Protein AF-A0A519LWC8-F1 (afdb_monomer)

pLDDT: mean 80.23, std 14.18, range [42.97, 94.75]

Nearest PDB structures (foldseek):
  3vfz-assembly3_A  TM=8.783E-01  e=9.410E-02  Mycobacterium tuberculosis
  8x6g-assembly1_H  TM=7.967E-01  e=3.287E-01  Staphylococcus aureus
  1or7-assembly3_B  TM=4.790E-01  e=1.181E-01  Escherichia coli
  2h27-assembly2_D  TM=7.907E-01  e=8.640E-01  Escherichia coli K-12
  1s7o-assembly1_C  TM=7.936E-01  e=2.145E+00  Streptococcus pyogenes serotype M3

Secondary structure (DSSP, 8-state):
--HHHHHHHHHHHHGGG--GGG--HHHHHHHHHHHHHHHHHHHHHHHHHHHHHHHHHHHTSPPPHHHHHHHHHHHHHHGGGS-HHHHHHHHHHHTS---HHHHHHHHTS-HHHHHHHHHHHHHHHHHHT-

Sequence (130 aa):
QDITQEIYLRIHRYVVSFDREKGNAMTWIRSIAHNCISTHFSIQRTLDKLSEEEYLREMAQPMDANDKLFYEEMIFQFQGYLNVDELEILVGRLITESSFKEIGIQKGINADHARQKFSRIMKKIKRLRK

Structure (mmCIF, N/CA/C/O backbone):
data_AF-A0A519LWC8-F1
#
_entry.id   AF-A0A519LWC8-F1
#
loop_
_atom_site.group_PDB
_atom_site.id
_atom_site.type_symbol
_atom_site.label_atom_id
_atom_site.label_alt_id
_atom_site.label_comp_id
_atom_site.label_asym_id
_atom_site.label_entity_id
_atom_site.label_seq_id
_atom_site.pdbx_PDB_ins_code
_atom_site.Cartn_x
_atom_site.Cartn_y
_atom_site.Cartn_z
_atom_site.occupancy
_atom_site.B_iso_or_equiv
_atom_site.auth_seq_id
_atom_site.auth_comp_id
_atom_site.auth_asym_id
_atom_site.auth_atom_id
_atom_site.pdbx_PDB_model_num
ATOM 1 N N . GLN A 1 1 ? 16.665 10.665 -4.738 1.00 48.25 1 GLN A N 1
ATOM 2 C CA . GLN A 1 1 ? 17.665 11.171 -5.702 1.00 48.25 1 GLN A CA 1
ATOM 3 C C . GLN A 1 1 ? 17.011 11.279 -7.068 1.00 48.25 1 GLN A C 1
ATOM 5 O O . GLN A 1 1 ? 16.164 10.452 -7.388 1.00 48.25 1 GLN A O 1
ATOM 10 N N . ASP A 1 2 ? 17.329 12.351 -7.791 1.00 75.38 2 ASP A N 1
ATOM 11 C CA . ASP A 1 2 ? 16.534 12.895 -8.894 1.00 75.38 2 ASP A CA 1
ATOM 12 C C . ASP A 1 2 ? 16.568 12.034 -10.160 1.00 75.38 2 ASP A C 1
ATOM 14 O O . ASP A 1 2 ? 17.618 11.875 -10.779 1.00 75.38 2 ASP A O 1
ATOM 18 N N . ILE A 1 3 ? 15.400 11.569 -10.618 1.00 84.31 3 ILE A N 1
ATOM 19 C CA . ILE A 1 3 ? 15.203 10.916 -11.930 1.00 84.31 3 ILE A CA 1
ATOM 20 C C . ILE A 1 3 ? 15.833 11.753 -13.059 1.00 84.31 3 ILE A C 1
ATOM 22 O O . ILE A 1 3 ? 16.353 11.209 -14.030 1.00 84.31 3 ILE A O 1
ATOM 26 N N . THR A 1 4 ? 15.850 13.078 -12.907 1.00 89.00 4 THR A N 1
ATOM 27 C CA . THR A 1 4 ? 16.507 14.028 -13.810 1.00 89.00 4 THR A CA 1
ATOM 28 C C . THR A 1 4 ? 18.003 13.748 -13.995 1.00 89.00 4 THR A C 1
ATOM 30 O O . THR A 1 4 ? 18.498 13.833 -15.117 1.00 89.00 4 THR A O 1
ATOM 33 N N . GLN A 1 5 ? 18.726 13.365 -12.934 1.00 90.06 5 GLN A N 1
ATOM 34 C CA . GLN A 1 5 ? 20.151 13.017 -13.015 1.00 90.06 5 GLN A CA 1
ATOM 35 C C . GLN A 1 5 ? 20.362 11.714 -13.795 1.00 90.06 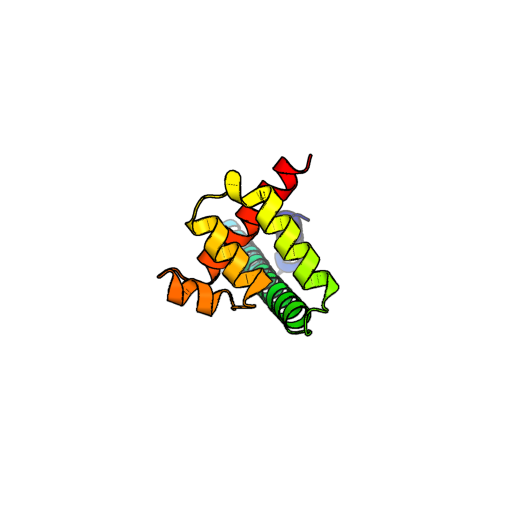5 GLN A C 1
ATOM 37 O O . GLN A 1 5 ? 21.234 11.651 -14.658 1.00 90.06 5 GLN A O 1
ATOM 42 N N . GLU A 1 6 ? 19.527 10.700 -13.563 1.00 86.44 6 GLU A N 1
ATOM 43 C CA . GLU A 1 6 ? 19.570 9.434 -14.310 1.00 86.44 6 GLU A CA 1
ATOM 44 C C . GLU A 1 6 ? 19.256 9.648 -15.800 1.00 86.44 6 GLU A C 1
ATOM 46 O O . GLU A 1 6 ? 19.935 9.107 -16.673 1.00 86.44 6 GLU A O 1
ATOM 51 N N . ILE A 1 7 ? 18.262 10.487 -16.112 1.00 91.19 7 ILE A N 1
ATOM 52 C CA . ILE A 1 7 ? 17.946 10.878 -17.492 1.00 91.19 7 ILE A CA 1
ATOM 53 C C . ILE A 1 7 ? 19.158 11.553 -18.141 1.00 91.19 7 ILE A C 1
ATOM 55 O O . ILE A 1 7 ? 19.556 11.156 -19.235 1.00 91.19 7 ILE A O 1
ATOM 59 N N . TYR A 1 8 ? 19.772 12.523 -17.461 1.00 94.31 8 TYR A N 1
ATOM 60 C CA . TYR A 1 8 ? 20.954 13.225 -17.962 1.00 94.31 8 TYR A CA 1
ATOM 61 C C . TYR A 1 8 ? 22.125 12.270 -18.238 1.00 94.31 8 TYR A C 1
ATOM 63 O O . TYR A 1 8 ? 22.716 12.305 -19.319 1.00 94.31 8 TYR A O 1
ATOM 71 N N . LEU A 1 9 ? 22.416 11.357 -17.307 1.00 92.88 9 LEU A N 1
ATOM 72 C CA . LEU A 1 9 ? 23.475 10.358 -17.467 1.00 92.88 9 LEU A CA 1
ATOM 73 C C . LEU A 1 9 ? 23.212 9.417 -18.647 1.00 92.88 9 LEU A C 1
ATOM 75 O O . LEU A 1 9 ? 24.143 9.086 -19.384 1.00 92.88 9 LEU A O 1
ATOM 79 N N . ARG A 1 10 ? 21.958 9.002 -18.869 1.00 86.38 10 ARG A N 1
ATOM 80 C CA . ARG A 1 10 ? 21.600 8.165 -20.025 1.00 86.38 10 ARG A CA 1
ATOM 81 C C . ARG A 1 10 ? 21.676 8.915 -21.341 1.00 86.38 10 ARG A C 1
ATOM 83 O O . ARG A 1 10 ? 22.173 8.349 -22.310 1.00 86.38 10 ARG A O 1
ATOM 90 N N . ILE A 1 11 ? 21.238 10.170 -21.377 1.00 93.56 11 ILE A N 1
ATOM 91 C CA . ILE A 1 11 ? 21.408 11.023 -22.557 1.00 93.56 11 ILE A CA 1
ATOM 92 C C . ILE A 1 11 ? 22.893 11.102 -22.907 1.00 93.56 11 ILE A C 1
ATOM 94 O O . ILE A 1 11 ? 23.259 10.786 -24.032 1.00 93.56 11 ILE A O 1
ATOM 98 N N . HIS A 1 12 ? 23.754 11.424 -21.937 1.00 94.62 12 HIS A N 1
ATOM 99 C CA . HIS A 1 12 ? 25.197 11.503 -22.163 1.00 94.62 12 HIS A CA 1
ATOM 100 C C . HIS A 1 12 ? 25.792 10.162 -22.622 1.00 94.62 12 HIS A C 1
ATOM 102 O O . HIS A 1 12 ? 26.590 10.119 -23.553 1.00 94.62 12 HIS A O 1
ATOM 108 N N . ARG A 1 13 ? 25.380 9.045 -22.009 1.00 90.69 13 ARG A N 1
ATOM 109 C CA . ARG A 1 13 ? 25.858 7.699 -22.363 1.00 90.69 13 ARG A CA 1
ATOM 110 C C . ARG A 1 13 ? 25.495 7.293 -23.791 1.00 90.69 13 ARG A C 1
ATOM 112 O O . ARG A 1 13 ? 26.296 6.643 -24.454 1.00 90.69 13 ARG A O 1
ATOM 119 N N . TYR A 1 14 ? 24.294 7.639 -24.244 1.00 91.19 14 TYR A N 1
ATOM 120 C CA . TYR A 1 14 ? 23.765 7.195 -25.533 1.00 91.19 14 TYR A CA 1
ATOM 121 C C . TYR A 1 14 ? 23.813 8.274 -26.617 1.00 91.19 14 TYR A C 1
ATOM 123 O O . TYR A 1 14 ? 23.368 8.028 -27.728 1.00 91.19 14 TYR A O 1
ATOM 131 N N . VAL A 1 15 ? 24.379 9.456 -26.352 1.00 93.62 15 VAL A N 1
ATOM 132 C CA . VAL A 1 15 ? 24.400 10.562 -27.328 1.00 93.62 15 VAL A CA 1
ATOM 133 C C . VAL A 1 15 ? 25.061 10.170 -28.652 1.00 93.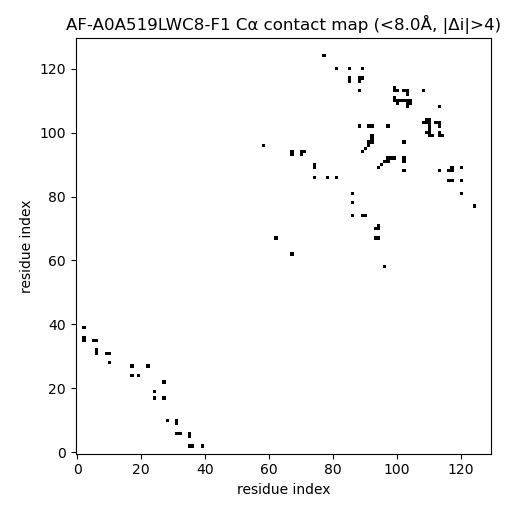62 15 VAL A C 1
ATOM 135 O O . VAL A 1 15 ? 24.621 10.603 -29.711 1.00 93.62 15 VAL A O 1
ATOM 138 N N . VAL A 1 16 ? 26.062 9.287 -28.607 1.00 93.69 16 VAL A N 1
ATOM 139 C CA . VAL A 1 16 ? 26.759 8.769 -29.795 1.00 93.69 16 VAL A CA 1
ATOM 140 C C . VAL A 1 16 ? 25.896 7.852 -30.664 1.00 93.69 16 VAL A C 1
ATOM 142 O O . VAL A 1 16 ? 26.221 7.650 -31.828 1.00 93.69 16 VAL A O 1
ATOM 145 N N . SER A 1 17 ? 24.805 7.294 -30.127 1.00 90.06 17 SER A N 1
ATOM 146 C CA . SER A 1 17 ? 23.861 6.460 -30.879 1.00 90.06 17 SER A CA 1
ATOM 147 C C . SER A 1 17 ? 22.652 7.237 -31.403 1.00 90.06 17 SER A C 1
ATOM 149 O O . SER A 1 17 ? 21.766 6.640 -32.019 1.00 90.06 17 SER A O 1
ATOM 151 N N . PHE A 1 18 ? 22.595 8.554 -31.174 1.00 93.69 18 PHE A N 1
ATOM 152 C CA . PHE A 1 18 ? 21.556 9.394 -31.750 1.00 93.69 18 PHE A CA 1
ATOM 153 C C . PHE A 1 18 ? 21.754 9.526 -33.264 1.00 93.69 18 PHE A C 1
ATOM 155 O O . PHE A 1 18 ? 22.769 10.029 -33.743 1.00 93.69 18 PHE A O 1
ATOM 162 N N . ASP A 1 19 ? 20.738 9.098 -34.003 1.00 92.06 19 ASP A N 1
ATOM 163 C CA . ASP A 1 19 ? 20.695 9.133 -35.458 1.00 92.06 19 ASP A CA 1
ATOM 164 C C . ASP A 1 19 ? 19.752 10.251 -35.915 1.00 92.06 19 ASP A C 1
ATOM 166 O O . ASP A 1 19 ? 18.537 10.185 -35.699 1.00 92.06 19 ASP A O 1
ATOM 170 N N . ARG A 1 20 ? 20.324 11.285 -36.541 1.00 90.44 20 ARG A N 1
ATOM 171 C CA . ARG A 1 20 ? 19.590 12.471 -37.009 1.00 90.44 20 ARG A CA 1
ATOM 172 C C . ARG A 1 20 ? 18.611 12.154 -38.136 1.00 90.44 20 ARG A C 1
ATOM 174 O O . ARG A 1 20 ? 17.609 12.854 -38.257 1.00 90.44 20 ARG A O 1
ATOM 181 N N . GLU A 1 21 ? 18.855 11.092 -38.900 1.00 93.00 21 GLU A N 1
ATOM 182 C CA . GLU A 1 21 ? 17.977 10.669 -39.995 1.00 93.00 21 GLU A CA 1
ATOM 183 C C . GLU A 1 21 ? 16.707 9.977 -39.470 1.00 93.00 21 GLU A C 1
ATOM 185 O O . GLU A 1 21 ? 15.677 9.950 -40.141 1.00 93.00 21 GLU A O 1
ATOM 190 N N . LYS A 1 22 ? 16.742 9.447 -38.237 1.00 85.44 22 LYS A N 1
ATOM 191 C CA . LYS A 1 22 ? 15.605 8.753 -37.602 1.00 85.44 22 LYS A CA 1
ATOM 192 C C . LYS A 1 22 ? 14.682 9.667 -36.795 1.00 85.44 22 LYS A C 1
ATOM 194 O O . LYS A 1 22 ? 13.623 9.216 -36.356 1.00 85.44 22 LYS A O 1
ATOM 199 N N . GLY A 1 23 ? 15.050 10.930 -36.579 1.00 88.06 23 GLY A N 1
ATOM 200 C CA . GLY A 1 23 ? 14.197 11.903 -35.899 1.00 88.06 23 GLY A CA 1
ATOM 201 C C . GLY A 1 23 ? 14.956 13.015 -35.180 1.00 88.06 23 GLY A C 1
ATOM 202 O O . GLY A 1 23 ? 16.181 13.081 -35.176 1.00 88.06 23 GLY A O 1
ATOM 203 N N . ASN A 1 24 ? 14.204 13.915 -34.538 1.00 94.06 24 ASN A N 1
ATOM 204 C CA . ASN A 1 24 ? 14.790 15.042 -33.814 1.00 94.06 24 ASN A CA 1
ATOM 205 C C . ASN A 1 24 ? 15.278 14.650 -32.403 1.00 94.06 24 ASN A C 1
ATOM 207 O O . ASN A 1 24 ? 14.755 13.732 -31.761 1.00 94.06 24 ASN A O 1
ATOM 211 N N . ALA A 1 25 ? 16.257 15.405 -31.899 1.00 91.44 25 ALA A N 1
ATOM 212 C CA . ALA A 1 25 ? 16.909 15.142 -30.617 1.00 91.44 25 ALA A CA 1
ATOM 213 C C . ALA A 1 25 ? 15.951 15.214 -29.416 1.00 91.44 25 ALA A C 1
ATOM 215 O O . ALA A 1 25 ? 16.092 14.437 -28.476 1.00 91.44 25 ALA A O 1
ATOM 216 N N . MET A 1 26 ? 14.951 16.101 -29.446 1.00 94.75 26 MET A N 1
ATOM 217 C CA . MET A 1 26 ? 13.984 16.237 -28.352 1.00 94.75 26 MET A CA 1
ATOM 218 C C . MET A 1 26 ? 13.080 15.013 -28.227 1.00 94.75 26 MET A C 1
ATOM 220 O O . MET A 1 26 ? 12.809 14.565 -27.114 1.00 94.75 26 MET A O 1
ATOM 224 N N . THR A 1 27 ? 12.646 14.434 -29.347 1.00 92.00 27 THR A N 1
ATOM 225 C CA . THR A 1 27 ? 11.875 13.187 -29.353 1.00 92.00 27 THR A CA 1
ATOM 226 C C . THR A 1 27 ? 12.711 12.040 -28.789 1.00 92.00 27 THR A C 1
ATOM 228 O O . THR A 1 27 ? 12.226 11.295 -27.942 1.00 92.00 27 THR A O 1
ATOM 231 N N . TRP A 1 28 ? 13.985 11.940 -29.175 1.00 92.25 28 TRP A N 1
ATOM 232 C CA . TRP A 1 28 ? 14.900 10.920 -28.655 1.00 92.25 28 TRP A CA 1
ATOM 233 C C . TRP A 1 28 ? 15.167 11.073 -27.144 1.00 92.25 28 TRP A C 1
ATOM 235 O O . TRP A 1 28 ? 15.039 10.109 -26.386 1.00 92.25 28 TRP A O 1
ATOM 245 N N . ILE A 1 29 ? 15.428 12.298 -26.677 1.00 92.69 29 ILE A N 1
ATOM 246 C CA . ILE A 1 29 ? 15.562 12.629 -25.248 1.00 92.69 29 ILE A CA 1
ATOM 247 C C . ILE A 1 29 ? 14.278 12.285 -24.485 1.00 92.69 29 ILE A C 1
ATOM 249 O O . ILE A 1 29 ? 14.332 11.684 -23.410 1.00 92.69 29 ILE A O 1
ATOM 253 N N . ARG A 1 30 ? 13.109 12.618 -25.047 1.00 93.38 30 ARG A N 1
ATOM 254 C CA . ARG A 1 30 ? 11.807 12.296 -24.453 1.00 93.38 30 ARG A CA 1
ATOM 255 C C . ARG A 1 30 ? 11.617 10.789 -24.298 1.00 93.38 30 ARG A C 1
ATOM 257 O O . ARG A 1 30 ? 11.089 10.368 -23.272 1.00 93.38 30 ARG A O 1
ATOM 264 N N . SER A 1 31 ? 12.059 9.980 -25.259 1.00 91.06 31 SER A N 1
ATOM 265 C CA . 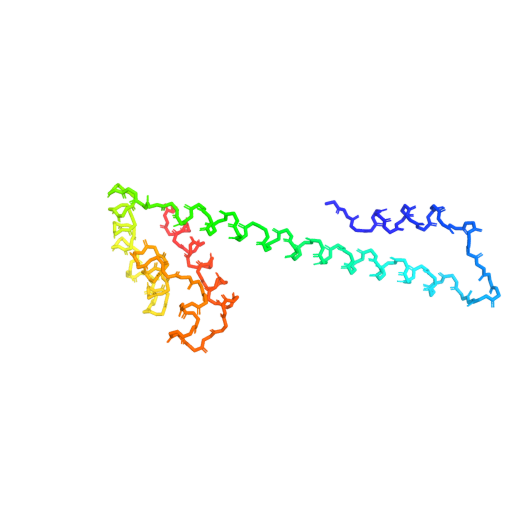SER A 1 31 ? 12.006 8.517 -25.155 1.00 91.06 31 SER A CA 1
ATOM 266 C C . SER A 1 31 ? 12.869 7.993 -24.005 1.00 91.06 31 SER A C 1
ATOM 268 O O . SER A 1 31 ? 12.415 7.148 -23.234 1.00 91.06 31 SER A O 1
ATOM 270 N N . ILE A 1 32 ? 14.080 8.534 -23.827 1.00 84.75 32 ILE A N 1
ATOM 271 C CA . ILE A 1 32 ? 14.943 8.196 -22.683 1.00 84.75 32 ILE A CA 1
ATOM 272 C C . ILE A 1 32 ? 14.256 8.582 -21.368 1.00 84.75 32 ILE A C 1
ATOM 274 O O . ILE A 1 32 ? 14.159 7.756 -20.460 1.00 84.75 32 ILE A O 1
ATOM 278 N N . ALA A 1 33 ? 13.724 9.803 -21.285 1.00 88.81 33 ALA A N 1
ATOM 279 C CA . ALA A 1 33 ? 13.020 10.293 -20.105 1.00 88.81 33 ALA A CA 1
ATOM 280 C C . ALA A 1 33 ? 11.806 9.427 -19.747 1.00 88.81 33 ALA A C 1
ATOM 282 O O . ALA A 1 33 ? 11.656 9.015 -18.598 1.00 88.81 33 ALA A O 1
ATOM 283 N N . HIS A 1 34 ? 10.973 9.096 -20.735 1.00 84.44 34 HIS A N 1
ATOM 284 C CA . HIS A 1 34 ? 9.802 8.245 -20.552 1.00 84.44 34 HIS A CA 1
ATOM 285 C C . HIS A 1 34 ? 10.180 6.868 -19.996 1.00 84.44 34 HIS A C 1
ATOM 287 O O . HIS A 1 34 ? 9.569 6.403 -19.035 1.00 84.44 34 HIS A O 1
ATOM 293 N N . ASN A 1 35 ? 11.229 6.250 -20.542 1.00 84.50 35 ASN A N 1
ATOM 294 C CA . ASN A 1 35 ? 11.703 4.947 -20.083 1.00 84.50 35 ASN A CA 1
ATOM 295 C C . ASN A 1 35 ? 12.244 5.003 -18.649 1.00 84.50 35 ASN A C 1
ATOM 297 O O . ASN A 1 35 ? 11.919 4.127 -17.845 1.00 84.50 35 ASN A O 1
ATOM 301 N N . CYS A 1 36 ? 13.021 6.035 -18.303 1.00 80.62 36 CYS A N 1
ATOM 302 C CA . CYS A 1 36 ? 13.517 6.232 -16.938 1.00 80.62 36 CYS A CA 1
ATOM 303 C C . CYS A 1 36 ? 12.370 6.403 -15.939 1.00 80.62 36 CYS A C 1
ATOM 305 O O . CYS A 1 36 ? 12.355 5.745 -14.903 1.00 80.62 36 CYS A O 1
ATOM 307 N N . ILE A 1 37 ? 11.389 7.242 -16.272 1.00 82.94 37 ILE A N 1
ATOM 308 C CA . ILE A 1 37 ? 10.220 7.508 -15.430 1.00 82.94 37 ILE A CA 1
ATOM 309 C C . ILE A 1 37 ? 9.370 6.241 -15.259 1.00 82.94 37 ILE A C 1
ATOM 311 O O . ILE A 1 37 ? 9.025 5.877 -14.136 1.00 82.94 37 ILE A O 1
ATOM 315 N N . SER A 1 38 ? 9.066 5.541 -16.355 1.00 74.62 38 SER A N 1
ATOM 316 C CA . SER A 1 38 ? 8.281 4.301 -16.333 1.00 74.62 38 SER A CA 1
ATOM 317 C C . SER A 1 38 ? 8.957 3.227 -15.478 1.00 74.62 38 SER A C 1
ATOM 319 O O . SER A 1 38 ? 8.330 2.640 -14.594 1.00 74.62 38 SER A O 1
ATOM 321 N N . THR A 1 39 ? 10.266 3.041 -15.671 1.00 72.56 39 THR A N 1
ATOM 322 C CA . THR A 1 39 ? 11.073 2.095 -14.892 1.00 72.56 39 THR A CA 1
ATOM 323 C C . THR A 1 39 ? 11.091 2.477 -13.415 1.00 72.56 39 THR A C 1
ATOM 325 O O . THR A 1 39 ? 10.843 1.625 -12.567 1.00 72.56 39 THR A O 1
ATOM 328 N N . HIS A 1 40 ? 11.311 3.754 -13.094 1.00 75.69 40 HIS A N 1
ATOM 329 C CA . HIS A 1 40 ? 11.336 4.241 -11.717 1.00 75.69 40 HIS A CA 1
ATOM 330 C C . HIS A 1 40 ? 10.011 3.977 -10.991 1.00 75.69 40 HIS A C 1
ATOM 332 O O . HIS A 1 40 ? 10.006 3.379 -9.919 1.00 75.69 40 HIS A O 1
ATOM 338 N N . PHE A 1 41 ? 8.875 4.332 -11.597 1.00 72.12 41 PHE A N 1
ATOM 339 C CA . PHE A 1 41 ? 7.562 4.073 -10.999 1.00 72.12 41 PHE A CA 1
ATOM 340 C C . PHE A 1 41 ? 7.167 2.593 -11.002 1.00 72.12 41 PHE A C 1
ATOM 342 O O . PHE A 1 41 ? 6.343 2.177 -10.188 1.00 72.12 41 PHE A O 1
ATOM 349 N N . SER A 1 42 ? 7.703 1.779 -11.913 1.00 62.81 42 SER A N 1
ATOM 350 C CA . SER A 1 42 ? 7.519 0.327 -11.867 1.00 62.81 42 SER A CA 1
ATOM 351 C C . SER A 1 42 ? 8.284 -0.284 -10.696 1.00 62.81 42 SER A C 1
ATOM 353 O O . SER A 1 42 ? 7.705 -1.049 -9.935 1.00 62.81 42 SER A O 1
ATOM 355 N N . ILE A 1 43 ? 9.555 0.088 -10.524 1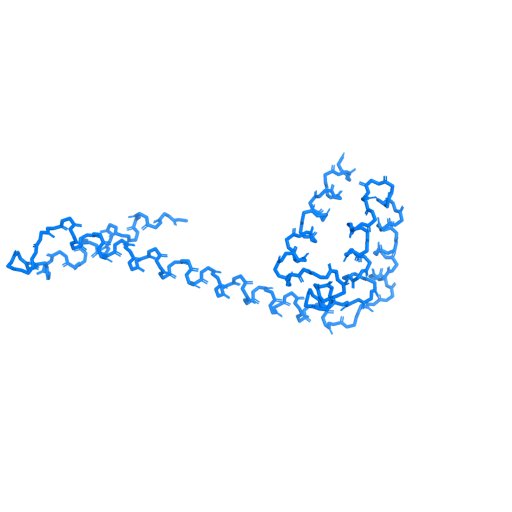.00 66.19 43 ILE A N 1
ATOM 356 C CA . ILE A 1 43 ? 10.399 -0.379 -9.419 1.00 66.19 43 ILE A CA 1
ATOM 357 C C . ILE A 1 43 ? 9.822 0.090 -8.087 1.00 66.19 43 ILE A C 1
ATOM 359 O O . ILE A 1 43 ? 9.668 -0.732 -7.194 1.00 66.19 43 ILE A O 1
ATOM 363 N N . GLN A 1 44 ? 9.419 1.359 -7.973 1.00 68.56 44 GLN A N 1
ATOM 364 C CA . GLN A 1 44 ? 8.788 1.872 -6.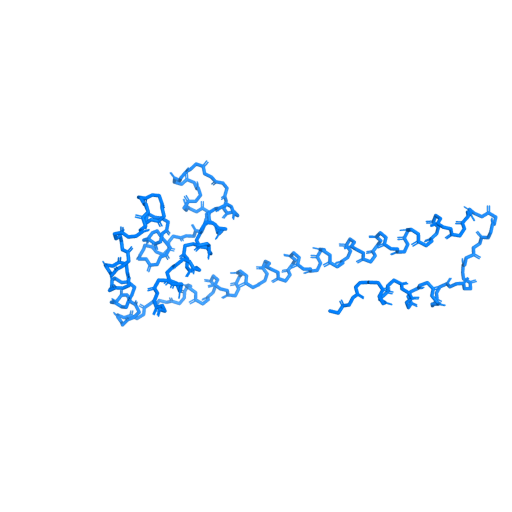758 1.00 68.56 44 GLN A CA 1
ATOM 365 C C . GLN A 1 44 ? 7.522 1.082 -6.411 1.00 68.56 44 GLN A C 1
ATOM 367 O O . GLN A 1 44 ? 7.388 0.624 -5.288 1.00 68.56 44 GLN A O 1
ATOM 372 N N . ARG A 1 45 ? 6.638 0.821 -7.385 1.00 64.44 45 ARG A N 1
ATOM 373 C CA . ARG A 1 45 ? 5.441 -0.007 -7.155 1.00 64.44 45 ARG A CA 1
ATOM 374 C C . ARG A 1 45 ? 5.774 -1.440 -6.743 1.00 64.44 45 ARG A C 1
ATOM 376 O O . ARG A 1 45 ? 5.037 -2.020 -5.954 1.00 64.44 45 ARG A O 1
ATOM 383 N N . THR A 1 46 ? 6.834 -2.030 -7.290 1.00 60.91 46 THR A N 1
ATOM 384 C CA . THR A 1 46 ? 7.290 -3.368 -6.887 1.00 60.91 46 THR A CA 1
ATOM 385 C C . THR A 1 46 ? 7.864 -3.354 -5.473 1.00 60.91 46 THR A C 1
ATOM 387 O O . THR A 1 46 ? 7.525 -4.231 -4.691 1.00 60.91 46 THR A O 1
ATOM 390 N N . LEU A 1 47 ? 8.671 -2.354 -5.118 1.00 60.72 47 LEU A N 1
ATOM 391 C CA . LEU A 1 47 ? 9.208 -2.184 -3.766 1.00 60.72 47 LEU A CA 1
ATOM 392 C C . LEU A 1 47 ? 8.098 -1.923 -2.744 1.00 60.72 47 LEU A C 1
ATOM 394 O O . LEU A 1 47 ? 8.110 -2.526 -1.680 1.00 60.72 47 LEU A O 1
ATOM 398 N N . ASP A 1 48 ? 7.097 -1.114 -3.091 1.00 61.25 48 ASP A N 1
ATOM 399 C CA . ASP A 1 48 ? 5.929 -0.874 -2.240 1.00 61.25 48 ASP A CA 1
ATOM 400 C C . ASP A 1 48 ? 5.154 -2.184 -1.995 1.00 61.25 48 ASP A C 1
ATOM 402 O O . ASP A 1 48 ? 4.758 -2.475 -0.868 1.00 61.25 48 ASP A O 1
ATOM 406 N N . LYS A 1 49 ? 4.991 -3.028 -3.025 1.00 59.06 49 LYS A N 1
ATOM 407 C CA . LYS A 1 49 ? 4.391 -4.369 -2.887 1.00 59.06 49 LYS A CA 1
ATOM 408 C C . LYS A 1 49 ? 5.247 -5.334 -2.066 1.00 59.06 49 LYS A C 1
ATOM 410 O O . LYS A 1 49 ? 4.693 -6.105 -1.297 1.00 59.06 49 LYS A O 1
ATOM 415 N N . LEU A 1 50 ? 6.569 -5.298 -2.216 1.00 54.34 50 LEU A N 1
ATOM 416 C CA . LEU A 1 50 ? 7.477 -6.130 -1.421 1.00 54.34 50 LEU A CA 1
ATOM 417 C C . LEU A 1 50 ? 7.449 -5.717 0.054 1.00 54.34 50 LEU A C 1
ATOM 419 O O . LEU A 1 50 ? 7.343 -6.581 0.915 1.00 54.34 50 LEU A O 1
ATOM 423 N N . SER A 1 51 ? 7.422 -4.411 0.336 1.00 59.12 51 SER A N 1
ATOM 424 C CA . SER A 1 51 ? 7.266 -3.890 1.699 1.00 59.12 51 SER A CA 1
ATOM 425 C C . SER A 1 51 ? 5.928 -4.293 2.329 1.00 59.12 51 SER A C 1
ATOM 427 O O . SER A 1 51 ? 5.842 -4.518 3.531 1.00 59.12 51 SER A O 1
ATOM 429 N N . GLU A 1 52 ? 4.886 -4.448 1.510 1.00 50.28 52 GLU A N 1
ATOM 430 C CA . GLU A 1 52 ? 3.598 -4.986 1.939 1.00 50.28 52 GLU A CA 1
ATOM 431 C C . GLU A 1 52 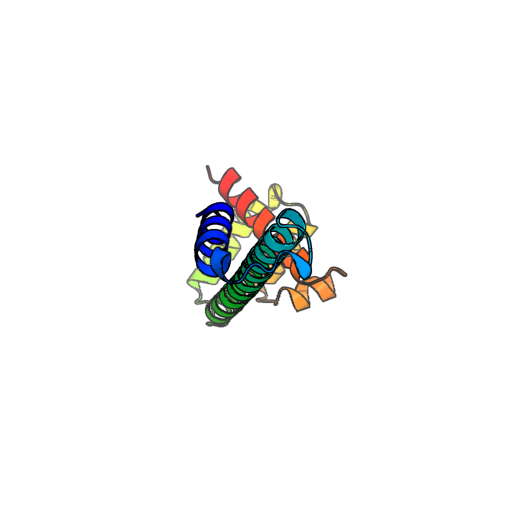? 3.672 -6.489 2.234 1.00 50.28 52 GLU A C 1
ATOM 433 O O . GLU A 1 52 ? 3.115 -6.928 3.230 1.00 50.28 52 GLU A O 1
ATOM 438 N N . GLU A 1 53 ? 4.339 -7.293 1.404 1.00 53.03 53 GLU A N 1
ATOM 439 C CA . GLU A 1 53 ? 4.529 -8.725 1.676 1.00 53.03 53 GLU A CA 1
ATOM 440 C C . GLU A 1 53 ? 5.384 -8.961 2.929 1.00 53.03 53 GLU A C 1
ATOM 442 O O . GLU A 1 53 ? 5.091 -9.871 3.702 1.00 53.03 53 GLU A O 1
ATOM 447 N N . GLU A 1 54 ? 6.399 -8.127 3.166 1.00 51.06 54 GLU A N 1
ATOM 448 C CA . GLU A 1 54 ? 7.186 -8.124 4.404 1.00 51.06 54 GLU A CA 1
ATOM 449 C C . GLU A 1 54 ? 6.332 -7.726 5.613 1.00 51.06 54 GLU A C 1
ATOM 451 O O . GLU A 1 54 ? 6.324 -8.448 6.606 1.00 51.06 54 GLU A O 1
ATOM 456 N N . TYR A 1 55 ? 5.522 -6.670 5.503 1.00 49.16 55 TYR A N 1
ATOM 457 C CA . TYR A 1 55 ? 4.572 -6.273 6.548 1.00 49.16 55 TYR A CA 1
ATOM 458 C C . TYR A 1 55 ? 3.500 -7.344 6.816 1.00 49.16 55 TYR A C 1
ATOM 460 O O . TYR A 1 55 ? 3.143 -7.610 7.962 1.00 49.16 55 TYR A O 1
ATOM 468 N N . LEU A 1 56 ? 2.980 -7.995 5.772 1.00 51.88 56 LEU A N 1
ATOM 469 C CA . LEU A 1 56 ? 2.034 -9.105 5.896 1.00 51.88 56 LEU A CA 1
ATOM 470 C C . LEU A 1 56 ? 2.691 -10.331 6.534 1.00 51.88 56 LEU A C 1
ATOM 472 O O . LEU A 1 56 ? 2.023 -11.016 7.298 1.00 51.88 56 LEU A O 1
ATOM 476 N N . ARG A 1 57 ? 3.977 -10.600 6.270 1.00 54.03 57 ARG A N 1
ATOM 477 C CA . ARG A 1 57 ? 4.742 -11.657 6.955 1.00 54.03 57 ARG A CA 1
ATOM 478 C C . ARG A 1 57 ? 5.010 -11.331 8.419 1.00 54.03 57 ARG A C 1
ATOM 480 O O . ARG A 1 57 ? 4.900 -12.231 9.242 1.00 54.03 57 ARG A O 1
ATOM 487 N N . GLU A 1 58 ? 5.339 -10.083 8.746 1.00 46.75 58 GLU A N 1
ATOM 488 C CA . GLU A 1 58 ? 5.471 -9.632 10.138 1.00 46.75 58 GLU A CA 1
ATOM 489 C C . GLU A 1 58 ? 4.144 -9.767 10.888 1.00 46.75 58 GLU A C 1
ATOM 491 O O . GLU A 1 58 ? 4.119 -10.263 12.006 1.00 46.75 58 GLU A O 1
ATOM 496 N N . MET A 1 59 ? 3.030 -9.405 10.251 1.00 42.97 59 MET A N 1
ATOM 497 C CA . MET A 1 59 ? 1.691 -9.518 10.840 1.00 42.97 59 MET A CA 1
ATOM 498 C C . MET A 1 59 ? 1.123 -10.941 10.843 1.00 42.97 59 MET A C 1
ATOM 500 O O . MET A 1 59 ? 0.184 -11.204 11.578 1.00 42.97 59 MET A O 1
ATOM 504 N N . ALA A 1 60 ? 1.645 -11.844 10.011 1.00 47.75 60 ALA A N 1
ATOM 505 C CA . ALA A 1 60 ? 1.290 -13.263 10.031 1.00 47.75 60 ALA A CA 1
ATOM 506 C C . ALA A 1 60 ? 2.037 -14.035 11.130 1.00 47.75 60 ALA A C 1
ATOM 508 O O . ALA A 1 60 ? 1.798 -15.231 11.308 1.00 47.75 60 ALA A O 1
ATOM 509 N N . GLN A 1 61 ? 2.953 -13.380 11.852 1.00 48.94 61 GLN A N 1
ATOM 510 C CA . GLN A 1 61 ? 3.442 -13.923 13.109 1.00 48.94 61 GLN A CA 1
ATOM 511 C C . GLN A 1 61 ? 2.317 -13.826 14.141 1.00 48.94 61 GLN A C 1
ATOM 513 O O . GLN A 1 61 ? 1.670 -12.782 14.219 1.00 48.94 61 GLN A O 1
ATOM 518 N N . PRO A 1 62 ? 2.058 -14.888 14.921 1.00 46.00 62 PRO A N 1
ATOM 519 C CA . PRO A 1 62 ? 1.044 -14.828 15.959 1.00 46.00 62 PRO A CA 1
ATOM 520 C C . PRO A 1 62 ? 1.387 -13.690 16.920 1.00 46.00 62 PRO A C 1
ATOM 522 O O . PRO A 1 62 ? 2.463 -13.702 17.521 1.00 46.00 62 PRO A O 1
ATOM 525 N N . MET A 1 63 ? 0.479 -12.718 17.045 1.00 55.41 63 MET A N 1
ATOM 526 C CA . MET A 1 63 ? 0.576 -11.680 18.067 1.00 55.41 63 MET A CA 1
ATOM 527 C C . MET A 1 63 ? 0.687 -12.351 19.431 1.00 55.41 63 MET A C 1
ATOM 529 O O . MET A 1 63 ? -0.108 -13.238 19.769 1.00 55.41 63 MET A O 1
ATOM 533 N N . ASP A 1 64 ? 1.669 -11.934 20.224 1.00 60.84 64 ASP A N 1
ATOM 534 C CA . ASP A 1 64 ? 1.709 -12.365 21.610 1.00 60.84 64 ASP A CA 1
ATOM 535 C C . ASP A 1 64 ? 0.605 -11.647 22.418 1.00 60.84 64 ASP A C 1
ATOM 537 O O . ASP A 1 64 ? -0.051 -10.702 21.964 1.00 60.84 64 ASP A O 1
ATOM 541 N N . ALA A 1 65 ? 0.336 -12.126 23.633 1.00 63.94 65 ALA A N 1
ATOM 542 C CA . ALA A 1 65 ? -0.706 -11.544 24.477 1.00 63.94 65 ALA A CA 1
ATOM 543 C C . ALA A 1 65 ? -0.447 -10.063 24.835 1.00 63.94 65 ALA A C 1
ATOM 545 O O . ALA A 1 65 ? -1.403 -9.347 25.140 1.00 63.94 65 ALA A O 1
ATOM 546 N N . ASN A 1 66 ? 0.808 -9.596 24.782 1.00 62.91 66 ASN A N 1
ATOM 547 C CA . ASN A 1 66 ? 1.155 -8.204 25.066 1.00 62.91 66 ASN A CA 1
ATOM 548 C C . ASN A 1 66 ? 0.799 -7.292 23.890 1.00 62.91 66 ASN A C 1
ATOM 550 O O . ASN A 1 66 ? 0.272 -6.202 24.116 1.00 62.91 66 ASN A O 1
ATOM 554 N N . ASP A 1 67 ? 1.020 -7.740 22.653 1.00 65.88 67 ASP A N 1
ATOM 555 C CA . ASP A 1 67 ? 0.664 -6.972 21.456 1.00 65.88 67 ASP A CA 1
ATOM 556 C C . ASP A 1 67 ? -0.845 -6.723 21.381 1.00 65.88 67 ASP A C 1
ATOM 558 O O . ASP A 1 67 ? -1.296 -5.610 21.101 1.00 65.88 67 ASP A O 1
ATOM 562 N N . LYS A 1 68 ? -1.651 -7.743 21.698 1.00 71.25 68 LYS A N 1
ATOM 563 C CA . LYS A 1 68 ? -3.113 -7.612 21.686 1.00 71.25 68 LYS A CA 1
ATOM 564 C C . LYS A 1 68 ? -3.606 -6.612 22.727 1.00 71.25 68 LYS A C 1
ATOM 566 O O . LYS A 1 68 ? -4.404 -5.737 22.393 1.00 71.25 68 LYS A O 1
ATOM 571 N N . LEU A 1 69 ? -3.102 -6.713 23.957 1.00 74.81 69 LEU A N 1
ATOM 572 C CA . LEU A 1 69 ? -3.456 -5.791 25.035 1.00 74.81 69 LEU A CA 1
ATOM 573 C C . LEU A 1 69 ? -3.066 -4.348 24.678 1.00 74.81 69 LEU A C 1
ATOM 575 O O . LEU A 1 69 ? -3.868 -3.432 24.845 1.00 74.81 69 LEU A O 1
ATOM 579 N N . PHE A 1 70 ? -1.881 -4.152 24.093 1.00 82.69 70 PHE A N 1
ATOM 580 C CA . PHE A 1 70 ? -1.425 -2.845 23.624 1.00 82.69 70 PHE A CA 1
ATOM 581 C C . PHE A 1 70 ? -2.364 -2.234 22.569 1.00 82.69 70 PHE A C 1
ATOM 583 O O . PHE A 1 70 ? -2.700 -1.046 22.641 1.00 82.69 70 PHE A O 1
ATOM 590 N N . TYR A 1 71 ? -2.816 -3.021 21.587 1.00 83.50 71 TYR A N 1
ATOM 591 C CA . TYR A 1 71 ? -3.742 -2.522 20.567 1.00 83.50 71 TYR A CA 1
ATOM 592 C C . TYR A 1 71 ? -5.137 -2.237 21.125 1.00 83.50 71 TYR A C 1
ATOM 594 O O . TYR A 1 71 ? -5.742 -1.241 20.726 1.00 83.50 71 TYR A O 1
ATOM 602 N N . GLU A 1 72 ? -5.634 -3.052 22.057 1.00 86.81 72 GLU A N 1
ATOM 603 C CA . GLU A 1 72 ? -6.902 -2.802 22.749 1.00 86.81 72 GLU A CA 1
ATOM 604 C C . GLU A 1 72 ? -6.854 -1.490 23.546 1.00 86.81 72 GLU A C 1
ATOM 606 O O . GLU A 1 72 ? -7.752 -0.657 23.404 1.00 86.81 72 GLU A O 1
ATOM 611 N N . GLU A 1 73 ? -5.778 -1.247 24.298 1.00 85.31 73 GLU A N 1
ATOM 612 C CA . GLU A 1 73 ? -5.562 0.007 25.029 1.00 85.31 73 GLU A CA 1
ATOM 613 C C . GLU A 1 73 ? -5.480 1.216 24.089 1.00 85.31 73 GLU A C 1
ATOM 615 O O . GLU A 1 73 ? -6.122 2.243 24.325 1.00 85.31 73 GLU A O 1
ATOM 620 N N . MET A 1 74 ? -4.738 1.094 22.983 1.00 87.31 74 MET A N 1
ATOM 621 C CA . MET A 1 74 ? -4.630 2.157 21.984 1.00 87.31 74 MET A CA 1
ATOM 622 C C . MET A 1 74 ? -5.992 2.465 21.345 1.00 87.31 74 MET A C 1
ATOM 624 O O . MET A 1 74 ? -6.364 3.633 21.206 1.00 87.31 74 MET A O 1
ATOM 628 N N . ILE A 1 75 ? -6.750 1.440 20.950 1.00 91.50 75 ILE A N 1
ATOM 629 C CA . ILE A 1 75 ? -8.092 1.616 20.384 1.00 91.50 75 ILE A CA 1
ATOM 630 C C . ILE A 1 75 ? -8.993 2.294 21.412 1.00 91.50 75 ILE A C 1
ATOM 632 O O . ILE A 1 75 ? -9.637 3.290 21.085 1.00 91.50 75 ILE A O 1
ATOM 636 N N . PHE A 1 76 ? -8.986 1.822 22.659 1.00 92.44 76 PHE A N 1
ATOM 637 C CA . PHE A 1 76 ? -9.788 2.399 23.731 1.00 92.44 76 PHE A CA 1
ATOM 638 C C . PHE A 1 76 ? -9.460 3.879 23.973 1.00 92.44 76 PHE A C 1
ATOM 640 O O . PHE A 1 76 ? -10.372 4.694 24.124 1.00 92.44 76 PHE A O 1
ATOM 647 N N . GLN A 1 77 ? -8.175 4.239 23.955 1.00 92.00 77 GLN A N 1
ATOM 648 C CA . GLN A 1 77 ? -7.711 5.612 24.139 1.00 92.00 77 GLN A CA 1
ATOM 649 C C . GLN A 1 77 ? -8.180 6.545 23.013 1.00 92.00 77 GLN A C 1
ATOM 651 O O . GLN A 1 77 ? -8.558 7.689 23.272 1.00 92.00 77 GLN A O 1
ATOM 656 N N . PHE A 1 78 ? -8.143 6.083 21.760 1.00 91.19 78 PHE A N 1
ATOM 657 C CA . PHE A 1 78 ? -8.364 6.948 20.597 1.00 91.19 78 PHE A CA 1
ATOM 658 C C . PHE A 1 78 ? -9.738 6.801 19.933 1.00 91.19 78 PHE A C 1
ATOM 660 O O . PHE A 1 78 ? -10.054 7.607 19.056 1.00 91.19 78 PHE A O 1
ATOM 667 N N . GLN A 1 79 ? -10.581 5.855 20.359 1.00 90.69 79 GLN A N 1
ATOM 668 C CA . GLN A 1 79 ? -11.892 5.592 19.746 1.00 90.69 79 GLN A CA 1
ATOM 669 C C . GLN A 1 79 ? -12.788 6.835 19.655 1.00 90.69 79 GLN A C 1
ATOM 671 O O . GLN A 1 79 ? -13.455 7.024 18.646 1.00 90.69 79 GLN A O 1
ATOM 676 N N . GLY A 1 80 ? -12.753 7.732 20.649 1.00 91.44 80 GLY A N 1
ATOM 677 C CA . GLY A 1 80 ? -13.557 8.962 20.649 1.00 91.44 80 GLY A CA 1
ATOM 678 C C . GLY A 1 80 ? -13.128 10.003 19.606 1.00 91.44 80 GLY A C 1
ATOM 679 O O . GLY A 1 80 ? -13.875 10.933 19.315 1.00 91.44 80 GLY A O 1
ATOM 680 N N . TYR A 1 81 ? -11.936 9.850 19.027 1.00 92.44 81 TYR A N 1
ATOM 681 C CA . TYR A 1 81 ? -11.398 10.734 17.989 1.00 92.44 81 TYR A CA 1
ATOM 682 C C . TYR A 1 81 ? -11.511 10.137 16.584 1.00 92.44 81 TYR A C 1
ATOM 684 O O . TYR A 1 81 ? -11.203 10.816 15.596 1.00 92.44 81 TYR A O 1
ATOM 692 N N . LEU A 1 82 ? -11.907 8.870 16.480 1.00 92.94 82 LEU A N 1
ATOM 693 C CA . LEU A 1 82 ? -12.071 8.147 15.228 1.00 92.94 82 LEU A CA 1
ATOM 694 C C . LEU A 1 82 ? -13.554 8.043 14.891 1.00 92.94 82 LEU A C 1
ATOM 696 O O . LEU A 1 82 ? -14.397 7.891 15.770 1.00 92.94 82 LEU A O 1
ATOM 700 N N . ASN A 1 83 ? -13.887 8.135 13.607 1.00 94.50 83 ASN A N 1
ATOM 701 C CA . ASN A 1 83 ? -15.243 7.792 13.189 1.00 94.50 83 ASN A CA 1
ATOM 702 C C . ASN A 1 83 ? -15.420 6.261 13.140 1.00 94.50 83 ASN A C 1
ATOM 704 O O . ASN A 1 83 ? -14.444 5.512 13.170 1.00 94.50 83 ASN A O 1
ATOM 708 N N . VAL A 1 84 ? -16.671 5.803 13.042 1.00 92.88 84 VAL A N 1
ATOM 709 C CA . VAL A 1 84 ? -17.013 4.368 13.028 1.00 92.88 84 VAL A CA 1
ATOM 710 C C . VAL A 1 84 ? -16.274 3.617 11.917 1.00 92.88 84 VAL A C 1
ATOM 712 O O . VAL A 1 84 ? -15.733 2.541 12.149 1.00 92.88 84 VAL A O 1
ATOM 715 N N . ASP A 1 85 ? -16.174 4.212 10.725 1.00 93.25 85 ASP A N 1
ATOM 716 C CA . ASP A 1 85 ? -15.491 3.587 9.592 1.00 93.25 85 ASP A CA 1
ATOM 717 C C . ASP A 1 85 ? -13.989 3.399 9.858 1.00 93.25 85 ASP A C 1
ATOM 719 O O . ASP A 1 85 ? -13.440 2.330 9.585 1.00 93.25 85 ASP A O 1
ATOM 723 N N . GLU A 1 86 ? -13.344 4.417 10.433 1.00 94.38 86 GLU A N 1
ATOM 724 C CA . GLU A 1 86 ? -11.943 4.388 10.850 1.00 94.38 86 GLU A CA 1
ATOM 725 C C . GLU A 1 86 ? -11.706 3.342 11.947 1.00 94.38 86 GLU A C 1
ATOM 727 O O . GLU A 1 86 ? -10.750 2.572 11.854 1.00 94.38 86 GLU A O 1
ATOM 732 N N . LEU A 1 87 ? -12.584 3.287 12.952 1.00 93.69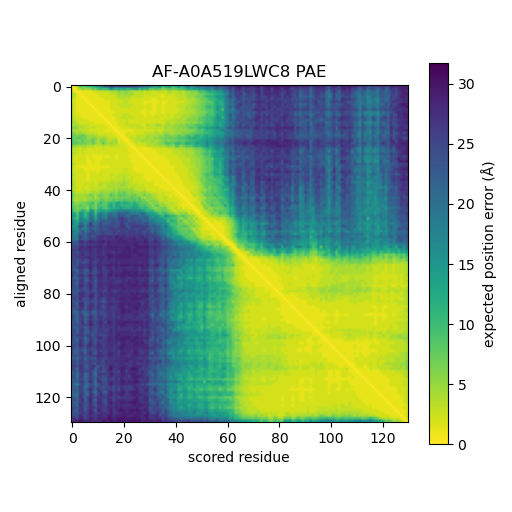 87 LEU A N 1
ATOM 733 C CA . LEU A 1 87 ? -12.501 2.334 14.058 1.00 93.69 87 LEU A CA 1
ATOM 734 C C . LEU A 1 87 ? -12.595 0.889 13.555 1.00 93.69 87 LEU A C 1
ATOM 736 O O . LEU A 1 87 ? -11.752 0.063 13.888 1.00 93.69 87 LEU A O 1
ATOM 740 N N . GLU A 1 88 ? -13.577 0.599 12.704 1.00 93.81 88 GLU A N 1
ATOM 741 C CA . GLU A 1 88 ? -13.787 -0.731 12.127 1.00 93.81 88 GLU A CA 1
ATOM 742 C C . GLU A 1 88 ? -1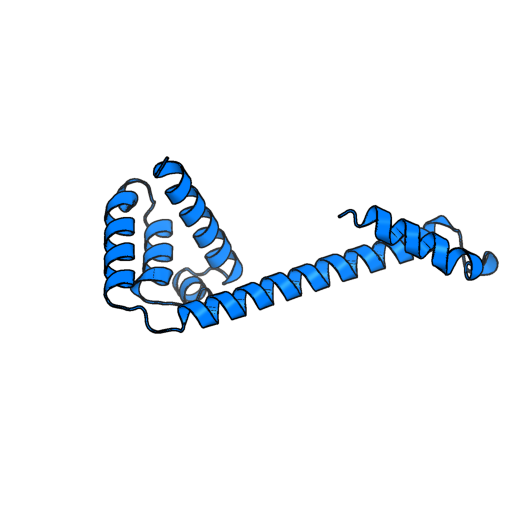2.599 -1.193 11.273 1.00 93.81 88 GLU A C 1
ATOM 744 O O . GLU A 1 88 ? -12.228 -2.361 11.323 1.00 93.81 88 GLU A O 1
ATOM 749 N N . ILE A 1 89 ? -11.960 -0.293 10.514 1.00 93.31 89 ILE A N 1
ATOM 750 C CA . ILE A 1 89 ? -10.743 -0.630 9.753 1.00 93.31 89 ILE A CA 1
ATOM 751 C C . ILE A 1 89 ? -9.584 -0.957 10.704 1.00 93.31 89 ILE A C 1
ATOM 753 O O . ILE A 1 89 ? -8.787 -1.854 10.425 1.00 93.31 89 ILE A O 1
ATOM 757 N N . LEU A 1 90 ? -9.481 -0.235 11.820 1.00 91.44 90 LEU A N 1
ATOM 758 C CA . LEU A 1 90 ? -8.406 -0.410 12.789 1.00 91.44 90 LEU A CA 1
ATOM 759 C C . LEU A 1 90 ? -8.556 -1.712 13.582 1.00 91.44 90 LEU A C 1
ATOM 761 O O . LEU A 1 90 ? -7.600 -2.476 13.672 1.00 91.44 90 LEU A O 1
ATOM 765 N N . VAL A 1 91 ? -9.765 -1.993 14.077 1.00 90.31 9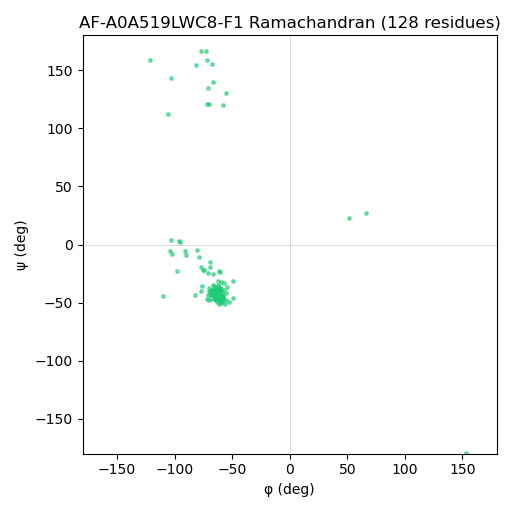1 VAL A N 1
ATOM 766 C CA . VAL A 1 91 ? -10.132 -3.263 14.727 1.00 90.31 91 VAL A CA 1
ATOM 767 C C . VAL A 1 91 ? -9.957 -4.423 13.750 1.00 90.31 91 VAL A C 1
ATOM 769 O O . VAL A 1 91 ? -9.294 -5.406 14.078 1.00 90.31 91 VAL A O 1
ATOM 772 N N . GLY A 1 92 ? -10.477 -4.257 12.529 1.00 87.12 92 GLY A N 1
ATOM 773 C CA . GLY A 1 92 ? -10.351 -5.209 11.430 1.00 87.12 92 GLY A CA 1
ATOM 774 C C . GLY A 1 92 ? -8.908 -5.661 11.222 1.00 87.12 92 GLY A C 1
ATOM 775 O O . GLY A 1 92 ? -8.623 -6.850 11.088 1.00 87.12 92 GLY A O 1
ATOM 776 N N . ARG A 1 93 ? -7.984 -4.695 11.228 1.00 86.31 93 ARG A N 1
ATOM 777 C CA . ARG A 1 93 ? -6.572 -4.956 10.969 1.00 86.31 93 ARG A CA 1
ATOM 778 C C . ARG A 1 93 ? -5.797 -5.458 12.188 1.00 86.31 93 ARG A C 1
ATOM 780 O O . ARG A 1 93 ? -4.977 -6.350 12.015 1.00 86.31 93 ARG A O 1
ATOM 787 N N . LEU A 1 94 ? -6.002 -4.866 13.366 1.00 83.25 94 LEU A N 1
ATOM 788 C CA . LEU A 1 94 ? -5.136 -5.066 14.541 1.00 83.25 94 LEU A CA 1
ATOM 789 C C . LEU A 1 94 ? -5.663 -6.089 15.550 1.00 83.25 94 LEU A C 1
ATOM 791 O O . LEU A 1 94 ? -4.885 -6.601 16.341 1.00 83.25 94 LEU A O 1
ATOM 795 N N . ILE A 1 95 ? -6.970 -6.357 15.559 1.00 83.56 95 ILE A N 1
ATOM 796 C CA . ILE A 1 95 ? -7.595 -7.264 16.534 1.00 83.56 95 ILE A CA 1
ATOM 797 C C . ILE A 1 95 ? -8.059 -8.546 15.858 1.00 83.56 95 ILE A C 1
ATOM 799 O O . ILE A 1 95 ? -7.853 -9.635 16.382 1.00 83.56 95 ILE A O 1
ATOM 803 N N . THR A 1 96 ? -8.699 -8.421 14.696 1.00 81.44 96 THR A N 1
ATOM 804 C CA . THR A 1 96 ? -9.203 -9.571 13.932 1.00 81.44 96 THR A CA 1
ATOM 805 C C . THR A 1 96 ? -8.248 -10.023 12.831 1.00 81.44 96 THR A C 1
ATOM 807 O O . THR A 1 96 ? -8.611 -10.899 12.053 1.00 81.44 96 THR A O 1
ATOM 810 N N . GLU A 1 97 ? -7.069 -9.394 12.732 1.00 77.06 97 GLU A N 1
ATOM 811 C CA . GLU A 1 97 ? -5.977 -9.734 11.803 1.00 77.06 97 GLU A CA 1
ATOM 812 C C . GLU A 1 97 ? -6.400 -9.856 10.326 1.00 77.06 97 GLU A C 1
ATOM 814 O O . GLU A 1 97 ? -5.725 -10.476 9.505 1.00 77.06 97 GLU A O 1
ATOM 819 N N . SER A 1 98 ? -7.508 -9.217 9.945 1.00 75.81 98 SER A N 1
ATOM 820 C CA . SER A 1 98 ? -8.023 -9.279 8.583 1.00 75.81 98 SER A CA 1
ATOM 821 C C . SER A 1 98 ? -7.051 -8.592 7.625 1.00 75.81 98 SER A C 1
ATOM 823 O O . SER A 1 98 ? -6.474 -7.531 7.903 1.00 75.81 98 SER A O 1
ATOM 825 N N . SER A 1 99 ? -6.866 -9.194 6.457 1.00 80.50 99 SER A N 1
ATOM 826 C CA . SER A 1 99 ? -6.104 -8.593 5.368 1.00 80.50 99 SER A CA 1
ATOM 827 C C . SER A 1 99 ? -6.838 -7.370 4.808 1.00 80.50 99 SER A C 1
ATOM 829 O O . SER A 1 99 ? -8.066 -7.279 4.847 1.00 80.50 99 SER A O 1
ATOM 831 N N . PHE A 1 100 ? -6.119 -6.429 4.185 1.00 79.81 100 PHE A N 1
ATOM 832 C CA . PHE A 1 100 ? -6.769 -5.285 3.526 1.00 79.81 100 PHE A CA 1
ATOM 833 C C . PHE A 1 100 ? -7.721 -5.700 2.399 1.00 79.81 100 PHE A C 1
ATOM 835 O O . PHE A 1 100 ? -8.647 -4.959 2.073 1.00 79.81 100 PHE A O 1
ATOM 842 N N . LYS A 1 101 ? -7.517 -6.886 1.815 1.00 78.38 101 LYS A N 1
ATOM 843 C CA . LYS A 1 101 ? -8.442 -7.465 0.842 1.00 78.38 101 LYS A CA 1
ATOM 844 C C . LYS A 1 101 ? -9.766 -7.845 1.504 1.00 78.38 101 LYS A C 1
ATOM 846 O O . LYS A 1 101 ? -10.809 -7.480 0.974 1.00 78.38 101 LYS A O 1
ATOM 851 N N . GLU A 1 102 ? -9.732 -8.523 2.648 1.00 75.69 102 GLU A N 1
ATOM 852 C CA . GLU A 1 102 ? -10.933 -8.897 3.411 1.00 75.69 102 GLU A CA 1
ATOM 853 C C . GLU A 1 102 ? -11.660 -7.667 3.956 1.00 75.69 102 GLU A C 1
ATOM 855 O O . GLU A 1 102 ? -12.868 -7.544 3.764 1.00 75.69 102 GLU A O 1
ATOM 860 N N . ILE A 1 103 ? -10.919 -6.708 4.521 1.00 85.25 103 ILE A N 1
ATOM 861 C CA . ILE A 1 103 ? -11.470 -5.421 4.974 1.00 85.25 103 ILE A CA 1
ATOM 862 C C . ILE A 1 103 ? -12.117 -4.682 3.796 1.00 85.25 103 ILE A C 1
ATOM 864 O O . ILE A 1 103 ? -13.221 -4.157 3.914 1.00 85.25 103 ILE A O 1
ATOM 868 N N . GLY A 1 104 ? -11.453 -4.662 2.638 1.00 85.50 104 GLY A N 1
ATOM 869 C CA . GLY A 1 104 ? -11.992 -4.068 1.420 1.00 85.50 104 GLY A CA 1
ATOM 870 C C . GLY A 1 104 ? -13.303 -4.718 0.978 1.00 85.50 104 GLY A C 1
ATOM 871 O O . GLY A 1 104 ? -14.279 -4.013 0.728 1.00 85.50 104 GLY A O 1
ATOM 872 N N . ILE A 1 105 ? -13.359 -6.054 0.959 1.00 88.19 105 ILE A N 1
ATOM 873 C CA . ILE A 1 105 ? -14.574 -6.816 0.634 1.00 88.19 105 ILE A CA 1
ATOM 874 C C . ILE A 1 105 ? -15.709 -6.472 1.609 1.00 88.19 105 ILE A C 1
ATOM 876 O O . ILE A 1 105 ? -16.801 -6.137 1.157 1.00 88.19 105 ILE A O 1
ATOM 880 N N . GLN A 1 106 ? -15.451 -6.487 2.921 1.00 90.06 106 GLN A N 1
ATOM 881 C CA . GLN A 1 106 ? -16.448 -6.158 3.951 1.00 90.06 106 GLN A CA 1
ATOM 882 C C . GLN A 1 106 ? -16.990 -4.729 3.813 1.00 90.06 106 GLN A C 1
ATOM 884 O O . GLN A 1 106 ? -18.174 -4.482 4.024 1.00 90.06 106 GLN A O 1
ATOM 889 N N . LYS A 1 107 ? -16.121 -3.788 3.438 1.00 91.06 107 LYS A N 1
ATOM 890 C CA . LYS A 1 107 ? -16.427 -2.354 3.338 1.00 91.06 107 LYS A CA 1
ATOM 891 C C . LYS A 1 107 ? -16.913 -1.918 1.952 1.00 91.06 107 LYS A C 1
ATOM 893 O O . LYS A 1 107 ? -17.237 -0.747 1.770 1.00 91.06 107 LYS A O 1
ATOM 898 N N . GLY A 1 108 ? -16.905 -2.807 0.957 1.00 92.25 108 GLY A N 1
ATOM 899 C CA . GLY A 1 108 ? -17.213 -2.461 -0.434 1.00 92.25 108 GLY A CA 1
ATOM 900 C C . GLY A 1 108 ? -16.184 -1.529 -1.095 1.00 92.25 108 GLY A C 1
ATOM 901 O O . GLY A 1 108 ? -16.529 -0.774 -2.001 1.00 92.25 108 GLY A O 1
ATOM 902 N N . ILE A 1 109 ? -14.923 -1.554 -0.651 1.00 91.69 109 ILE A N 1
ATOM 903 C CA . ILE A 1 109 ? -13.817 -0.770 -1.226 1.00 91.69 109 ILE A CA 1
ATOM 904 C C . ILE A 1 109 ? -12.688 -1.690 -1.699 1.00 91.69 109 ILE A C 1
ATOM 906 O O . ILE A 1 109 ? -12.550 -2.822 -1.251 1.00 91.69 109 ILE A O 1
ATOM 910 N N . ASN A 1 110 ? -11.836 -1.219 -2.609 1.00 90.00 110 ASN A N 1
ATOM 911 C CA . ASN A 1 110 ? -10.666 -2.009 -2.994 1.00 90.00 110 ASN A CA 1
ATOM 912 C C . ASN A 1 110 ? -9.609 -2.048 -1.866 1.00 90.00 110 ASN A C 1
ATOM 914 O O . ASN A 1 110 ? -9.571 -1.178 -0.990 1.00 90.00 110 ASN A O 1
ATOM 918 N N . ALA A 1 111 ? -8.733 -3.055 -1.911 1.00 76.19 111 ALA A N 1
ATOM 919 C CA . ALA A 1 111 ? -7.719 -3.294 -0.882 1.00 76.19 111 ALA A CA 1
ATOM 920 C C . ALA A 1 111 ? -6.748 -2.112 -0.702 1.00 76.19 111 ALA A C 1
ATOM 922 O O . ALA A 1 111 ? -6.398 -1.761 0.424 1.00 76.19 111 ALA A O 1
ATOM 923 N N . ASP A 1 112 ? -6.357 -1.448 -1.793 1.00 74.31 112 ASP A N 1
ATOM 924 C CA . ASP A 1 112 ? -5.461 -0.288 -1.734 1.00 74.31 112 ASP A CA 1
ATOM 925 C C . ASP A 1 112 ? -6.119 0.904 -1.025 1.00 74.31 112 ASP A C 1
ATOM 927 O O . ASP A 1 112 ? -5.464 1.627 -0.275 1.00 74.31 112 ASP A O 1
ATOM 931 N N . HIS A 1 113 ? -7.425 1.097 -1.208 1.00 85.62 113 HIS A N 1
ATOM 932 C CA . HIS A 1 113 ? -8.187 2.123 -0.508 1.00 85.62 113 HIS A CA 1
ATOM 933 C C . HIS A 1 113 ? -8.278 1.812 0.993 1.00 85.62 113 HIS A C 1
ATOM 935 O O . HIS A 1 113 ? -8.040 2.707 1.808 1.00 85.62 113 HIS A O 1
ATOM 941 N N . ALA A 1 114 ? -8.538 0.554 1.370 1.00 87.00 114 ALA A N 1
ATOM 942 C CA . ALA A 1 114 ? -8.512 0.122 2.770 1.00 87.00 114 ALA A CA 1
ATOM 943 C C . ALA A 1 114 ? -7.135 0.380 3.415 1.00 87.00 114 ALA A C 1
ATOM 945 O O . ALA A 1 114 ? -7.063 0.975 4.494 1.00 87.00 114 ALA A O 1
ATOM 946 N N . ARG A 1 115 ? -6.041 0.054 2.709 1.00 84.00 115 ARG A N 1
ATOM 947 C CA . ARG A 1 115 ? -4.664 0.337 3.147 1.00 84.00 115 ARG A CA 1
ATOM 948 C C . ARG A 1 115 ? -4.420 1.832 3.344 1.00 84.00 115 ARG A C 1
ATOM 950 O O . ARG A 1 115 ? -3.935 2.255 4.392 1.00 84.00 115 ARG A O 1
ATOM 957 N N . GLN A 1 116 ? -4.779 2.655 2.358 1.00 81.75 116 GLN A N 1
ATOM 958 C CA . GLN A 1 116 ? -4.594 4.104 2.451 1.00 81.75 116 GLN A CA 1
ATOM 959 C C . GLN A 1 116 ? -5.376 4.711 3.618 1.00 81.75 116 GLN A C 1
ATOM 961 O O . GLN A 1 116 ? -4.856 5.604 4.294 1.00 81.75 116 GLN A O 1
ATOM 966 N N . LYS A 1 117 ? -6.602 4.235 3.875 1.00 92.19 117 LYS A N 1
ATOM 967 C CA . LYS A 1 117 ? -7.376 4.638 5.053 1.00 92.19 117 LYS A CA 1
ATOM 968 C C . LYS A 1 117 ? -6.649 4.244 6.335 1.00 92.19 117 LYS A C 1
ATOM 970 O O . LYS A 1 117 ? -6.377 5.128 7.143 1.00 92.19 117 LYS A O 1
ATOM 975 N N . PHE A 1 118 ? -6.229 2.987 6.473 1.00 90.00 118 PHE A N 1
ATOM 976 C CA . PHE A 1 118 ? -5.466 2.517 7.633 1.00 90.00 118 PHE A CA 1
ATOM 977 C C . PHE A 1 118 ? -4.223 3.381 7.912 1.00 90.00 118 PHE A C 1
ATOM 979 O O . PHE A 1 118 ? -4.056 3.899 9.017 1.00 90.00 118 PHE A O 1
ATOM 986 N N . SER A 1 119 ? -3.397 3.658 6.896 1.00 80.94 119 SER A N 1
ATOM 987 C CA . SER A 1 119 ? -2.215 4.520 7.056 1.00 80.94 119 SER A CA 1
ATOM 988 C C . SER A 1 119 ? -2.559 5.944 7.511 1.00 80.94 119 SER A C 1
ATOM 990 O O . SER A 1 119 ? -1.811 6.549 8.283 1.00 80.94 119 SER A O 1
ATOM 992 N N . ARG A 1 120 ? -3.672 6.518 7.033 1.00 83.31 120 ARG A N 1
ATOM 993 C CA . ARG A 1 120 ? -4.134 7.852 7.459 1.00 83.31 120 ARG A CA 1
ATOM 994 C C . ARG A 1 120 ? -4.598 7.840 8.912 1.00 83.31 120 ARG A C 1
ATOM 996 O O . ARG A 1 120 ? -4.270 8.775 9.642 1.00 83.31 120 ARG A O 1
ATOM 1003 N N . ILE A 1 121 ? -5.280 6.780 9.337 1.00 91.38 121 ILE A N 1
ATOM 1004 C CA . ILE A 1 121 ? -5.743 6.621 10.718 1.00 91.38 121 ILE A CA 1
ATOM 1005 C C . ILE A 1 121 ? -4.547 6.506 11.671 1.00 91.38 121 ILE A C 1
ATOM 1007 O O . ILE A 1 121 ? -4.462 7.260 12.637 1.00 91.38 121 ILE A O 1
ATOM 1011 N N . MET A 1 122 ? -3.546 5.680 11.347 1.00 85.44 122 MET A N 1
ATOM 1012 C CA . MET A 1 122 ? -2.322 5.570 12.157 1.00 85.44 122 MET A CA 1
ATOM 1013 C C . MET A 1 122 ? -1.560 6.901 12.251 1.00 85.44 122 MET A C 1
ATOM 1015 O O . MET A 1 122 ? -1.061 7.274 13.316 1.00 85.44 122 MET A O 1
ATOM 1019 N N . LYS A 1 123 ? -1.512 7.681 11.160 1.00 81.88 123 LYS A N 1
ATOM 1020 C CA . LYS A 1 123 ? -0.954 9.045 11.186 1.00 81.88 123 LYS A CA 1
ATOM 1021 C C . LYS A 1 123 ? -1.762 9.983 12.085 1.00 81.88 123 LYS A C 1
ATOM 1023 O O . LYS A 1 123 ? -1.162 10.805 12.773 1.00 81.88 123 LYS A O 1
ATOM 1028 N N . LYS A 1 124 ? -3.093 9.881 12.082 1.00 87.38 124 LYS A N 1
ATOM 1029 C CA . LYS A 1 124 ? -3.992 10.666 12.942 1.00 87.38 124 LYS A CA 1
ATOM 1030 C C . LYS A 1 124 ? -3.754 10.345 14.419 1.00 87.38 124 LYS A C 1
ATOM 1032 O O . LYS A 1 124 ? -3.478 11.268 15.179 1.00 87.38 124 LYS A O 1
ATOM 1037 N N . ILE A 1 125 ? -3.721 9.064 14.792 1.00 84.56 125 ILE A N 1
ATOM 1038 C CA . ILE A 1 125 ? -3.395 8.605 16.155 1.00 84.56 125 ILE A CA 1
ATOM 1039 C C . ILE A 1 125 ? -2.030 9.149 16.602 1.00 84.56 125 ILE A C 1
ATOM 1041 O O . ILE A 1 125 ? -1.914 9.758 17.663 1.00 84.56 125 ILE A O 1
ATOM 1045 N N . LYS A 1 126 ? -0.998 9.037 15.754 1.00 80.19 126 LYS A N 1
ATOM 1046 C CA . LYS A 1 126 ? 0.344 9.561 16.062 1.00 80.19 126 LYS A CA 1
ATOM 1047 C C . LYS A 1 126 ? 0.364 11.073 16.320 1.00 80.19 126 LYS A C 1
ATOM 1049 O O . LYS A 1 126 ? 1.206 11.539 17.084 1.00 80.19 126 LYS A O 1
ATOM 1054 N N . ARG A 1 127 ? -0.514 11.845 15.669 1.00 82.19 127 ARG A N 1
ATOM 1055 C CA . ARG A 1 127 ? -0.639 13.295 15.900 1.00 82.19 127 ARG A CA 1
ATOM 1056 C C . ARG A 1 127 ? -1.368 13.609 17.203 1.00 82.19 127 ARG A C 1
ATOM 1058 O O . ARG A 1 127 ? -0.981 14.570 17.842 1.00 82.19 127 ARG A O 1
ATOM 1065 N N . LEU A 1 128 ? -2.366 12.811 17.580 1.00 85.12 128 LEU A N 1
ATOM 1066 C CA . LEU A 1 128 ? -3.127 12.976 18.826 1.00 85.12 128 LEU A CA 1
ATOM 1067 C C . LEU A 1 128 ? -2.342 12.550 20.075 1.00 85.12 128 LEU A C 1
ATOM 1069 O O . LEU A 1 128 ? -2.660 12.984 21.172 1.00 85.12 128 LEU A O 1
ATOM 1073 N N . ARG A 1 129 ? -1.326 11.695 19.912 1.00 75.62 129 ARG A N 1
ATOM 1074 C CA . ARG A 1 129 ? -0.432 11.263 20.999 1.00 75.62 129 ARG A CA 1
ATOM 1075 C C . ARG A 1 129 ? 0.650 12.297 21.358 1.00 75.62 129 ARG A C 1
ATOM 1077 O O . ARG A 1 129 ? 1.382 12.076 22.318 1.00 75.62 129 ARG A O 1
ATOM 1084 N N . LYS A 1 130 ? 0.827 13.342 20.543 1.00 54.19 130 LYS A N 1
ATOM 1085 C CA . LYS A 1 130 ? 1.754 14.451 20.810 1.00 54.19 130 LYS A CA 1
ATOM 1086 C C . LYS A 1 130 ? 1.042 15.550 21.576 1.00 54.19 130 LYS A C 1
ATOM 1088 O O . LYS A 1 130 ? 1.715 16.136 22.445 1.00 54.19 130 LYS A O 1
#

Radius of gyration: 22.69 Å; Cα contacts (8 Å, |Δi|>4): 65; chains: 1; bounding box: 44×31×65 Å

Foldseek 3Di:
DDLVVVLVVVCVVCVVVDDVVVHDPVVVSVVSSVVSVVVVVVVVVVVVVVVVVVVLVVLVPPDDPVQQVVLVVLLVVCVVVDDPLLSCLSCCCRVVVHQLCRNCVVVVHHSVVSVVSPVVSVVVSVVVVD

Solvent-accessible surface area (backbone atoms only — not comparable to full-atom values): 7438 Å² total; per-residue (Å²): 134,61,66,66,56,57,37,51,53,48,48,66,72,46,53,88,72,65,52,73,92,82,46,59,70,68,62,55,50,47,52,50,42,51,52,53,52,52,50,49,56,49,50,49,52,50,50,56,51,49,54,44,55,52,51,51,51,62,64,69,44,82,75,52,77,65,56,51,52,52,48,52,52,51,47,66,73,45,47,90,81,43,53,72,71,58,46,52,53,49,43,36,44,71,73,68,64,43,49,42,55,55,52,4,62,79,69,76,44,56,34,68,57,41,45,54,49,50,57,50,50,54,52,49,53,61,60,74,75,106

Mean predicted aligned error: 13.44 Å